Protein AF-A0A378BNF1-F1 (afdb_monomer)

Nearest PDB structures (foldseek):
  3f7w-assembly1_A  TM=7.654E-01  e=2.500E-01  Thermobifida fusca YX
  7p91-assembly1_a  TM=5.441E-01  e=1.252E-01  Thermotoga maritima MSB8
  7p5h-assembly1_A  TM=5.429E-01  e=1.944E-01  Thermotoga maritima M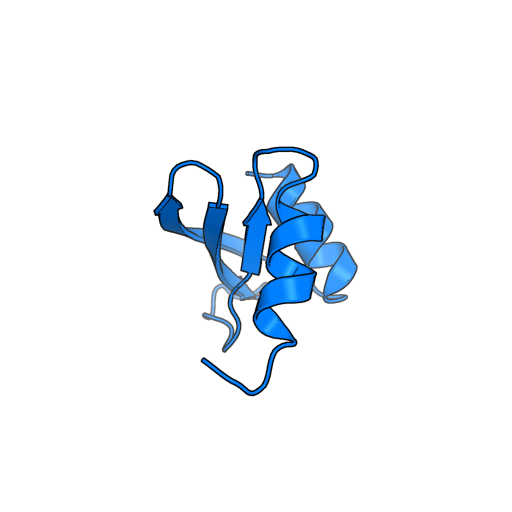SB8
  3to1-assembly1_A  TM=5.534E-01  e=8.791E-01  Saccharomyces cerevisiae S288C
  7t69-assembly1_A  TM=5.104E-01  e=2.726E+00  Fusarium oxysporum f. sp. lycopersici

Solvent-accessible surface area (backbone atoms only — not comparable to full-atom values): 4045 Å² total; per-residue (Å²): 110,68,64,60,46,50,54,50,18,62,74,72,74,48,59,53,61,47,72,42,81,75,45,80,52,100,49,37,37,33,27,45,38,17,36,69,88,62,49,78,49,102,54,72,49,76,48,62,80,42,89,68,50,59,65,56,50,63,56,56,82,68,57,99,80,128

Organism: Klebsiella pneumoniae subsp. ozaenae (NCBI:txid574)

Sequence (66 aa):
MEQLRTELSHLLGEKLSRVECVSEQAATALWFLYDAQGNPMPLLARSFTTPGVARQLAMEDLDPGA

Structure (mmCIF, N/CA/C/O backbone):
data_AF-A0A378BNF1-F1
#
_entry.id   AF-A0A378BNF1-F1
#
loop_
_atom_site.group_PDB
_atom_site.id
_atom_site.type_symbol
_atom_site.label_atom_id
_atom_site.label_alt_id
_atom_site.label_comp_id
_atom_site.label_asym_id
_atom_site.label_entity_id
_atom_site.label_seq_id
_atom_site.pdbx_PDB_ins_code
_atom_site.Cartn_x
_atom_site.Cartn_y
_atom_site.Cartn_z
_atom_site.occupancy
_atom_site.B_iso_or_equiv
_atom_site.auth_seq_id
_atom_site.auth_comp_id
_atom_site.auth_asym_id
_atom_site.auth_atom_id
_atom_site.pdbx_PDB_model_num
ATOM 1 N N . MET A 1 1 ? 1.706 8.572 -1.321 1.00 75.25 1 MET A N 1
ATOM 2 C CA . MET A 1 1 ? 1.159 7.552 -0.395 1.00 75.25 1 MET A CA 1
ATOM 3 C C . MET A 1 1 ? -0.359 7.561 -0.319 1.00 75.25 1 MET A C 1
ATOM 5 O O . MET A 1 1 ? -0.946 6.494 -0.417 1.00 75.25 1 MET A O 1
ATOM 9 N N . GLU A 1 2 ? -1.013 8.717 -0.146 1.00 85.62 2 GLU A N 1
ATOM 10 C CA . GLU A 1 2 ? -2.478 8.749 0.011 1.00 85.62 2 GLU A CA 1
ATOM 11 C C . GLU A 1 2 ? -3.235 8.188 -1.191 1.00 85.62 2 GLU A C 1
ATOM 13 O O . GLU A 1 2 ? -4.154 7.404 -0.992 1.00 85.62 2 GLU A O 1
ATOM 18 N N . GLN A 1 3 ? -2.807 8.504 -2.418 1.00 89.44 3 GLN A N 1
ATOM 19 C CA . GLN A 1 3 ? -3.437 7.954 -3.620 1.00 89.44 3 GLN A CA 1
ATOM 20 C C . GLN A 1 3 ? -3.384 6.420 -3.652 1.00 89.44 3 GLN 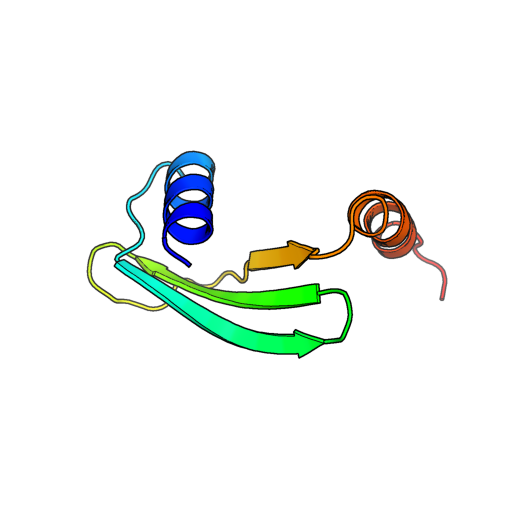A C 1
ATOM 22 O O . GLN A 1 3 ? -4.421 5.794 -3.825 1.00 89.44 3 GLN A O 1
ATOM 27 N N . LEU A 1 4 ? -2.216 5.815 -3.395 1.00 90.88 4 LEU A N 1
ATOM 28 C CA . LEU A 1 4 ? -2.063 4.356 -3.334 1.00 90.88 4 LEU A CA 1
ATOM 29 C C . LEU A 1 4 ? -3.002 3.735 -2.291 1.00 90.88 4 LEU A C 1
ATOM 31 O O . LEU A 1 4 ? -3.701 2.771 -2.581 1.00 90.88 4 LEU A O 1
ATOM 35 N N . ARG A 1 5 ? -3.057 4.308 -1.080 1.00 94.19 5 ARG A N 1
ATOM 36 C CA . ARG A 1 5 ? -3.966 3.838 -0.023 1.00 94.19 5 ARG A CA 1
ATOM 37 C C . ARG A 1 5 ? -5.428 3.929 -0.465 1.00 94.19 5 ARG A C 1
ATOM 39 O O . ARG A 1 5 ? -6.192 3.007 -0.192 1.00 94.19 5 ARG A O 1
ATOM 46 N N . THR A 1 6 ? -5.814 5.017 -1.127 1.00 94.44 6 THR A N 1
ATOM 47 C CA . THR A 1 6 ? -7.171 5.230 -1.644 1.00 94.44 6 THR A CA 1
ATOM 48 C C . THR A 1 6 ? -7.517 4.220 -2.734 1.00 94.44 6 THR A C 1
ATOM 50 O O . THR A 1 6 ? -8.537 3.548 -2.624 1.00 94.44 6 THR A O 1
ATOM 53 N N . GLU A 1 7 ? -6.661 4.045 -3.740 1.00 94.38 7 GLU A N 1
ATOM 54 C CA . GLU A 1 7 ? -6.874 3.082 -4.828 1.00 94.38 7 GLU A CA 1
ATOM 55 C C . GLU A 1 7 ? -6.955 1.643 -4.312 1.00 94.38 7 GLU A C 1
ATOM 57 O O . GLU A 1 7 ? -7.881 0.917 -4.669 1.00 94.38 7 GLU A O 1
ATOM 62 N N . LEU A 1 8 ? -6.056 1.247 -3.406 1.00 95.00 8 LEU A N 1
ATOM 63 C CA . LEU A 1 8 ? -6.104 -0.072 -2.774 1.00 95.00 8 LEU A CA 1
ATOM 64 C C . LEU A 1 8 ? -7.357 -0.246 -1.909 1.00 95.00 8 LEU A C 1
ATOM 66 O O . LEU A 1 8 ? -7.969 -1.307 -1.951 1.00 95.00 8 LEU A O 1
ATOM 70 N N . SER A 1 9 ? -7.786 0.793 -1.181 1.00 95.56 9 SER A N 1
ATOM 71 C CA . SER A 1 9 ? -9.048 0.741 -0.425 1.00 95.56 9 SER A CA 1
ATOM 72 C C . SER A 1 9 ? -10.247 0.522 -1.357 1.00 95.56 9 SER A C 1
ATOM 74 O O . SER A 1 9 ? -11.133 -0.276 -1.065 1.00 95.56 9 SER A O 1
ATOM 76 N N . HIS A 1 10 ? -10.267 1.193 -2.514 1.00 95.38 10 HIS A N 1
ATOM 77 C CA . HIS A 1 10 ? -11.307 0.989 -3.523 1.00 95.38 10 HIS A CA 1
ATOM 78 C C . HIS A 1 10 ? -11.267 -0.417 -4.132 1.00 95.38 10 HIS A C 1
ATOM 80 O O . HIS A 1 10 ? -12.321 -1.025 -4.296 1.00 95.38 10 HIS A O 1
ATOM 86 N N . LEU A 1 11 ? -10.076 -0.939 -4.440 1.00 94.44 11 LEU A N 1
ATOM 87 C CA . LEU A 1 11 ? -9.896 -2.270 -5.025 1.00 94.44 11 LEU A CA 1
ATOM 88 C C . LEU A 1 11 ? -10.322 -3.392 -4.069 1.00 94.44 11 LEU A C 1
ATOM 90 O O . LEU A 1 11 ? -10.936 -4.363 -4.501 1.00 94.44 11 LEU A O 1
ATOM 94 N N . LEU A 1 12 ? -9.994 -3.261 -2.782 1.00 93.69 12 LEU A N 1
ATOM 95 C CA . LEU A 1 12 ? -10.301 -4.264 -1.759 1.00 93.69 12 LEU A CA 1
ATOM 96 C C . LEU A 1 12 ? -11.753 -4.185 -1.263 1.00 93.69 12 LEU A C 1
ATOM 98 O O . LEU A 1 12 ? -12.253 -5.143 -0.682 1.00 93.69 12 LEU A O 1
ATOM 102 N N . GLY A 1 13 ? -12.439 -3.060 -1.484 1.00 94.94 13 GLY A N 1
ATOM 103 C CA . GLY A 1 13 ? -13.795 -2.835 -0.976 1.00 94.94 13 GLY A CA 1
ATOM 104 C C . GLY A 1 13 ? -13.852 -2.524 0.525 1.00 94.94 13 GLY A C 1
ATOM 105 O O . GLY A 1 13 ? -14.932 -2.537 1.113 1.00 94.94 13 GLY A O 1
ATOM 106 N N . GLU A 1 14 ? -12.713 -2.211 1.147 1.00 93.94 14 GLU A N 1
ATOM 107 C CA . GLU A 1 14 ? -12.602 -1.858 2.563 1.00 93.94 14 GLU A CA 1
ATOM 108 C C . GLU A 1 14 ? -11.637 -0.687 2.788 1.00 93.94 14 GLU A C 1
ATOM 110 O O . GLU A 1 14 ? -10.787 -0.371 1.957 1.00 93.94 14 GLU A O 1
ATOM 115 N N . LYS A 1 15 ? -11.767 -0.001 3.928 1.00 95.44 15 LYS A N 1
ATOM 116 C CA . LYS A 1 15 ? -10.916 1.148 4.253 1.00 95.44 15 LYS A CA 1
ATOM 117 C C . LYS A 1 15 ? -9.580 0.677 4.824 1.00 95.44 15 LYS A C 1
ATOM 119 O O . LYS A 1 15 ? -9.553 0.080 5.894 1.00 95.44 15 LYS A O 1
ATOM 124 N N . LEU A 1 16 ? -8.479 1.090 4.203 1.00 96.38 16 LEU A N 1
ATOM 125 C CA . LEU A 1 16 ? -7.143 0.914 4.770 1.00 96.38 16 LEU A CA 1
ATOM 126 C C . LEU A 1 16 ? -6.786 2.067 5.715 1.00 96.38 16 LEU A C 1
ATOM 128 O O . LEU A 1 16 ? -6.933 3.247 5.361 1.00 96.38 16 LEU A O 1
ATOM 132 N N . SER A 1 17 ? -6.275 1.743 6.904 1.00 95.94 17 SER A N 1
ATOM 133 C CA . SER A 1 17 ? -5.769 2.743 7.857 1.00 95.94 17 SER A CA 1
ATOM 134 C C . SER A 1 17 ? -4.362 3.213 7.493 1.00 95.94 17 SER A C 1
ATOM 136 O O . SER A 1 17 ? -4.083 4.412 7.525 1.00 95.94 17 SER A O 1
ATOM 138 N N . ARG A 1 18 ? -3.489 2.280 7.098 1.00 95.19 18 ARG A N 1
ATOM 139 C CA . ARG A 1 18 ? -2.081 2.529 6.780 1.00 95.19 18 ARG A CA 1
ATOM 140 C C . ARG A 1 18 ? -1.614 1.610 5.656 1.00 95.19 18 ARG A C 1
ATOM 142 O O . ARG A 1 18 ? -2.087 0.486 5.514 1.00 95.19 18 ARG A O 1
ATOM 149 N N . VAL A 1 19 ? -0.649 2.106 4.890 1.00 95.12 19 VAL A N 1
ATOM 150 C CA . VAL A 1 19 ? 0.203 1.305 4.010 1.00 95.12 19 VAL A CA 1
ATOM 151 C C . VAL A 1 19 ? 1.654 1.577 4.388 1.00 95.12 19 VAL A C 1
ATOM 153 O O . VAL A 1 19 ? 2.008 2.725 4.664 1.00 95.12 19 VAL A O 1
ATOM 156 N N . GLU A 1 20 ? 2.475 0.538 4.453 1.00 95.12 20 GLU A N 1
ATOM 157 C CA . GLU A 1 20 ? 3.876 0.630 4.870 1.00 95.12 20 GLU A CA 1
ATOM 158 C C . GLU A 1 20 ? 4.780 0.016 3.808 1.00 95.12 20 GLU A C 1
ATOM 160 O O . GLU A 1 20 ? 4.545 -1.113 3.385 1.00 95.12 20 GLU A O 1
ATOM 165 N N . CYS A 1 21 ? 5.793 0.762 3.360 1.00 93.31 21 CYS A N 1
ATOM 166 C CA . CYS A 1 21 ? 6.758 0.254 2.390 1.00 93.31 21 CYS A CA 1
ATOM 167 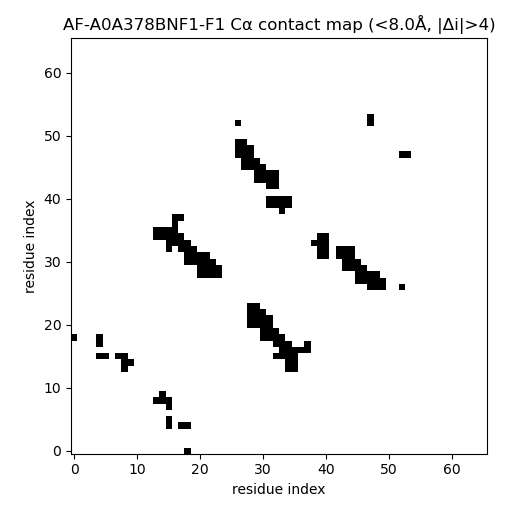C C . CYS A 1 21 ? 7.679 -0.753 3.079 1.00 93.31 21 CYS A C 1
ATOM 169 O O . CYS A 1 21 ? 8.355 -0.409 4.046 1.00 93.31 21 CYS A O 1
ATOM 171 N N . VAL A 1 22 ? 7.708 -1.979 2.568 1.00 92.88 22 VAL A N 1
ATOM 172 C CA . VAL A 1 22 ? 8.530 -3.073 3.105 1.00 92.88 22 VAL A CA 1
ATOM 173 C C . VAL A 1 22 ? 9.799 -3.270 2.281 1.00 92.88 22 VAL A C 1
ATOM 175 O O . VAL A 1 22 ? 10.825 -3.708 2.792 1.00 92.88 22 VAL A O 1
ATOM 178 N N . SER A 1 23 ? 9.729 -2.968 0.986 1.00 90.44 23 SER A N 1
ATOM 179 C CA . SER A 1 23 ? 10.859 -3.058 0.070 1.00 90.44 23 SER A CA 1
ATOM 180 C C . SER A 1 23 ? 10.663 -2.066 -1.059 1.00 90.44 23 SER A C 1
ATOM 182 O O . SER A 1 23 ? 9.601 -2.031 -1.678 1.00 90.44 23 SER A O 1
ATOM 184 N N . GLU A 1 24 ? 11.699 -1.291 -1.345 1.00 88.81 24 GLU A N 1
ATOM 185 C CA . GLU A 1 24 ? 11.749 -0.402 -2.495 1.00 88.81 24 GLU A CA 1
ATOM 186 C C . GLU A 1 24 ? 12.920 -0.820 -3.383 1.00 88.81 24 GLU A C 1
ATOM 188 O O . GLU A 1 24 ? 14.054 -0.971 -2.930 1.00 88.81 24 GLU A O 1
ATOM 193 N N . GLN A 1 25 ? 12.619 -1.064 -4.652 1.00 85.25 25 GLN A N 1
ATOM 194 C CA . GLN A 1 25 ? 13.568 -1.384 -5.710 1.00 85.25 25 GLN A CA 1
ATOM 195 C C . GLN A 1 25 ? 13.377 -0.377 -6.847 1.00 85.25 25 GLN A C 1
ATOM 197 O O . GLN A 1 25 ? 12.368 0.323 -6.904 1.00 85.25 25 GLN A O 1
ATOM 202 N N . ALA A 1 26 ? 14.322 -0.325 -7.788 1.00 80.75 26 ALA A N 1
ATOM 203 C CA . ALA A 1 26 ? 14.382 0.730 -8.804 1.00 80.75 26 ALA A CA 1
ATOM 204 C C . ALA A 1 26 ? 13.061 0.974 -9.571 1.00 80.75 26 ALA A C 1
ATOM 206 O O . ALA A 1 26 ? 12.748 2.119 -9.885 1.00 80.75 26 ALA A O 1
ATOM 207 N N . ALA A 1 27 ? 12.280 -0.078 -9.847 1.00 83.25 27 ALA A N 1
ATOM 208 C CA . ALA A 1 27 ? 11.017 0.020 -10.587 1.00 83.25 27 ALA A CA 1
ATOM 209 C C . ALA A 1 27 ? 9.782 -0.459 -9.802 1.00 83.25 27 ALA A C 1
ATOM 211 O O . ALA A 1 27 ? 8.662 -0.385 -10.316 1.00 83.25 27 ALA A O 1
ATOM 212 N N . THR A 1 28 ? 9.963 -0.971 -8.580 1.00 87.69 28 THR A N 1
ATOM 213 C CA . THR A 1 28 ? 8.889 -1.609 -7.808 1.00 87.69 28 THR A CA 1
ATOM 214 C C . THR A 1 28 ? 8.974 -1.276 -6.333 1.00 87.69 28 THR A C 1
ATOM 216 O O . THR A 1 28 ? 10.060 -1.299 -5.764 1.00 87.69 28 THR A O 1
ATOM 219 N N . ALA A 1 29 ? 7.825 -1.106 -5.691 1.00 91.25 29 ALA A N 1
ATOM 220 C CA . ALA A 1 29 ? 7.730 -1.061 -4.238 1.00 91.25 29 ALA A CA 1
ATOM 221 C C . ALA A 1 29 ? 6.730 -2.107 -3.738 1.00 91.25 29 ALA A C 1
ATOM 223 O O . ALA A 1 29 ? 5.715 -2.369 -4.389 1.00 91.25 29 ALA A O 1
ATOM 224 N N . LEU A 1 30 ? 7.038 -2.714 -2.597 1.00 94.06 30 LEU A N 1
ATOM 225 C CA . LEU A 1 30 ? 6.213 -3.701 -1.913 1.00 94.06 30 LEU A CA 1
ATOM 226 C C . LEU A 1 30 ? 5.662 -3.097 -0.623 1.00 94.06 30 LEU A C 1
ATOM 228 O O . LEU A 1 30 ? 6.392 -2.422 0.104 1.00 94.06 30 LEU A O 1
ATOM 232 N N . TRP A 1 31 ? 4.396 -3.372 -0.327 1.00 95.25 31 TRP A N 1
ATOM 233 C CA . TRP A 1 31 ? 3.650 -2.681 0.717 1.00 95.25 31 TRP A CA 1
ATOM 234 C C . TRP A 1 31 ? 2.889 -3.647 1.620 1.00 95.25 31 TRP A C 1
ATOM 236 O O . TRP A 1 31 ? 2.104 -4.458 1.125 1.00 95.25 31 TRP A O 1
ATOM 246 N N . PHE A 1 32 ? 3.048 -3.493 2.935 1.00 96.56 32 PHE A N 1
ATOM 247 C CA . PHE A 1 32 ? 2.113 -4.037 3.917 1.00 96.56 32 PHE A CA 1
ATOM 248 C C . PHE A 1 32 ? 0.878 -3.151 4.013 1.00 96.56 32 PHE A C 1
ATOM 250 O O . PHE A 1 32 ? 0.980 -1.920 3.994 1.00 96.56 32 PHE A O 1
ATOM 257 N N . LEU A 1 33 ? -0.285 -3.785 4.150 1.00 97.12 33 LEU A N 1
ATOM 258 C CA . LEU A 1 33 ? -1.565 -3.106 4.308 1.00 97.12 33 LEU A CA 1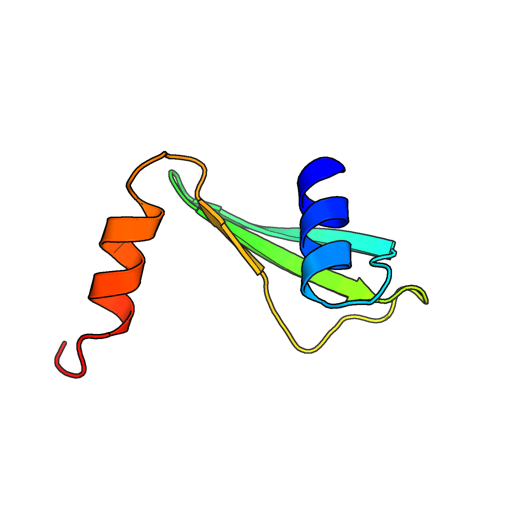
ATOM 259 C C . LEU A 1 33 ? -2.118 -3.348 5.709 1.00 97.12 33 LEU A C 1
ATOM 261 O O . LEU A 1 33 ? -1.986 -4.441 6.262 1.00 97.12 33 LEU A O 1
ATOM 265 N N . TYR A 1 34 ? -2.759 -2.320 6.253 1.00 97.06 34 TYR A N 1
ATOM 266 C CA . TYR A 1 34 ? -3.432 -2.382 7.540 1.00 97.06 34 TYR A CA 1
ATOM 267 C C . TYR A 1 34 ? -4.906 -2.043 7.367 1.00 97.06 34 TYR A C 1
ATOM 269 O O . TYR A 1 34 ? -5.244 -1.023 6.750 1.00 97.06 34 TYR A O 1
ATOM 277 N N . ASP A 1 35 ? -5.766 -2.879 7.942 1.00 95.75 35 ASP A N 1
ATOM 278 C CA . ASP A 1 35 ? -7.218 -2.713 7.905 1.00 95.75 35 ASP A CA 1
ATOM 279 C C . ASP A 1 35 ? -7.660 -1.417 8.612 1.00 95.75 35 ASP A C 1
ATOM 281 O O . ASP A 1 35 ? -6.855 -0.674 9.184 1.00 95.75 35 ASP A O 1
ATOM 285 N N . ALA A 1 36 ? -8.959 -1.125 8.608 1.00 95.38 36 ALA A N 1
ATOM 286 C CA . ALA A 1 36 ? -9.500 0.073 9.252 1.00 95.38 36 ALA A CA 1
ATOM 287 C C . ALA A 1 36 ? -9.223 0.157 10.768 1.00 95.38 36 ALA A C 1
ATOM 289 O O . ALA A 1 36 ? -9.246 1.258 11.319 1.00 95.38 36 ALA A O 1
ATOM 290 N N . GLN A 1 37 ? -8.989 -0.976 11.436 1.00 96.19 37 GLN A N 1
ATOM 291 C CA . GLN A 1 37 ? -8.676 -1.056 12.865 1.00 96.19 37 GLN A CA 1
ATOM 292 C C . GLN A 1 37 ? -7.167 -0.970 13.149 1.00 96.19 37 GLN A C 1
ATOM 294 O O . GLN A 1 37 ? -6.773 -0.8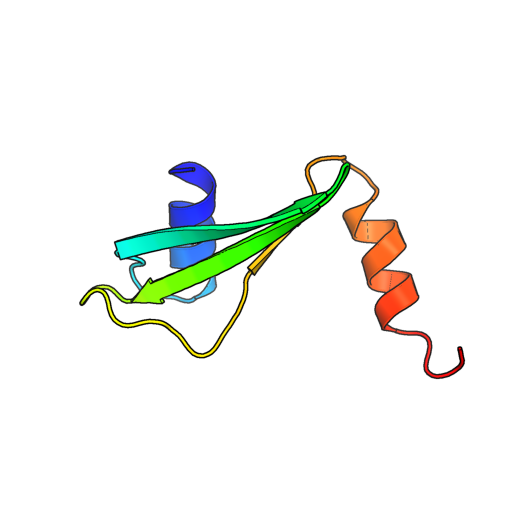08 14.302 1.00 96.19 37 GLN A O 1
ATOM 299 N N . GLY A 1 38 ? -6.327 -1.020 12.114 1.00 95.81 38 GLY A N 1
ATOM 300 C CA . GLY A 1 38 ? -4.873 -0.987 12.238 1.00 95.81 38 GLY A CA 1
ATOM 301 C C . GLY A 1 38 ? -4.230 -2.367 12.373 1.00 95.81 38 GLY A C 1
ATOM 302 O O . GLY A 1 38 ? -3.044 -2.430 12.696 1.00 95.81 38 GLY A O 1
ATOM 303 N N . ASN A 1 39 ? -4.960 -3.457 12.120 1.00 96.81 39 ASN A N 1
ATOM 304 C CA . ASN A 1 39 ? -4.378 -4.798 12.107 1.00 96.81 39 ASN A CA 1
ATOM 305 C C . ASN A 1 39 ? -3.698 -5.076 10.760 1.00 96.81 39 ASN A C 1
ATOM 307 O O . ASN A 1 39 ? -4.204 -4.642 9.721 1.00 96.81 39 ASN A O 1
ATOM 311 N N . PRO A 1 40 ? -2.568 -5.806 10.746 1.00 95.44 40 PRO A N 1
ATOM 312 C CA . PRO A 1 40 ? -1.923 -6.200 9.502 1.00 95.44 40 PRO A CA 1
ATOM 313 C C . PRO A 1 40 ? -2.803 -7.185 8.726 1.00 95.44 40 PRO A C 1
ATOM 315 O O . PRO A 1 40 ? -3.313 -8.155 9.289 1.00 95.44 40 PRO A O 1
ATOM 318 N N . MET A 1 41 ? -2.946 -6.960 7.423 1.00 96.12 41 MET A N 1
ATOM 319 C CA . MET A 1 41 ? -3.643 -7.885 6.531 1.00 96.12 41 MET A CA 1
ATOM 320 C C . MET A 1 41 ? -2.681 -8.973 6.027 1.00 96.12 41 MET A C 1
ATOM 322 O O . MET A 1 41 ? -1.505 -8.684 5.791 1.00 96.12 41 MET A O 1
ATOM 326 N N . PRO A 1 42 ? -3.148 -10.212 5.784 1.00 94.12 42 PRO A N 1
ATOM 327 C CA . PRO A 1 42 ? -2.323 -11.293 5.244 1.00 94.12 4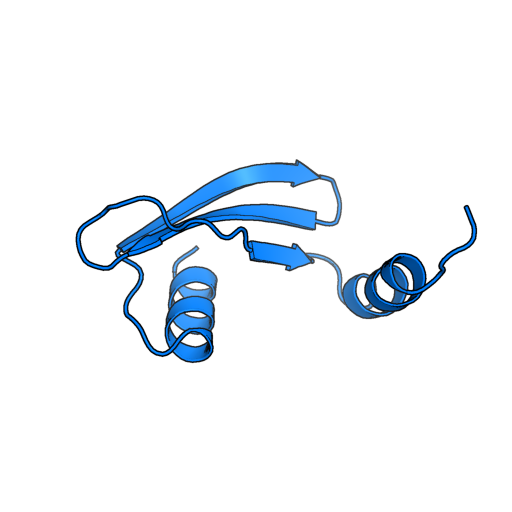2 PRO A CA 1
ATOM 328 C C . PRO A 1 42 ? -2.120 -11.154 3.722 1.00 94.12 42 PRO A C 1
ATOM 330 O O . PRO A 1 42 ? -2.248 -12.124 2.978 1.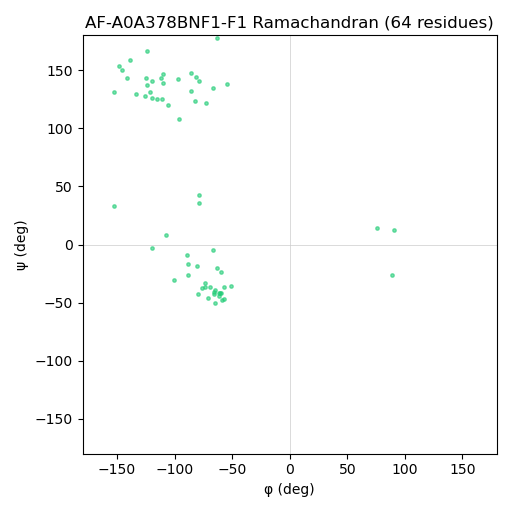00 94.12 42 PRO A O 1
ATOM 333 N N . LEU A 1 43 ? -1.858 -9.938 3.238 1.00 93.19 43 LEU A N 1
ATOM 334 C CA . LEU A 1 43 ? -1.652 -9.647 1.825 1.00 93.19 43 LEU A CA 1
ATOM 335 C C . LEU A 1 43 ? -0.673 -8.484 1.632 1.00 93.19 43 LEU A C 1
ATOM 337 O O . LEU A 1 43 ? -0.527 -7.615 2.493 1.00 93.19 43 LEU A O 1
ATOM 341 N N . LEU A 1 44 ? -0.001 -8.485 0.484 1.00 93.50 44 LEU A N 1
ATOM 342 C CA . LEU A 1 44 ? 0.974 -7.475 0.090 1.00 93.50 44 LEU A CA 1
ATOM 343 C C . LEU A 1 44 ? 0.506 -6.800 -1.194 1.00 93.50 44 LEU A C 1
ATOM 345 O O . LEU A 1 44 ? 0.026 -7.471 -2.107 1.00 93.50 44 LEU A O 1
ATOM 349 N N . ALA A 1 45 ? 0.697 -5.488 -1.292 1.00 93.88 45 ALA A N 1
ATOM 350 C CA . ALA A 1 45 ? 0.566 -4.792 -2.566 1.00 93.88 45 ALA A CA 1
ATOM 351 C C . ALA A 1 45 ? 1.948 -4.608 -3.198 1.00 93.88 45 ALA A C 1
ATOM 353 O O . ALA A 1 45 ? 2.925 -4.321 -2.508 1.00 93.88 45 ALA A O 1
ATOM 354 N N . ARG A 1 46 ? 2.029 -4.735 -4.522 1.00 91.88 46 ARG A N 1
ATOM 355 C CA . ARG A 1 46 ? 3.203 -4.354 -5.313 1.00 91.88 46 ARG A CA 1
ATOM 356 C C . ARG A 1 46 ? 2.797 -3.212 -6.237 1.00 91.88 46 ARG A C 1
ATOM 358 O O . ARG A 1 46 ? 1.834 -3.349 -6.985 1.00 91.88 46 ARG A O 1
ATOM 365 N N . SER A 1 47 ? 3.515 -2.096 -6.191 1.00 88.56 47 SER A N 1
ATOM 366 C CA . SER A 1 47 ? 3.331 -0.979 -7.122 1.00 88.56 47 SER A CA 1
ATOM 367 C C . SER A 1 47 ? 4.519 -0.879 -8.069 1.00 88.56 47 SER A C 1
ATOM 369 O O . SER A 1 47 ? 5.654 -1.128 -7.665 1.00 88.56 47 SER A O 1
ATOM 371 N N . PHE A 1 48 ? 4.268 -0.454 -9.304 1.00 86.06 48 PHE A N 1
ATOM 372 C CA . PHE A 1 48 ? 5.296 -0.221 -10.315 1.00 86.06 48 PHE A CA 1
ATOM 373 C C . PHE A 1 48 ? 5.405 1.278 -10.571 1.00 86.06 48 PHE A C 1
ATOM 375 O O . PHE A 1 48 ? 4.406 1.931 -10.863 1.00 86.06 48 PHE A O 1
ATOM 382 N N . THR A 1 49 ? 6.605 1.834 -10.436 1.00 74.88 49 THR A N 1
ATOM 383 C CA . THR A 1 49 ? 6.849 3.278 -10.599 1.00 74.88 49 THR A CA 1
ATOM 384 C C . THR A 1 49 ? 7.157 3.654 -12.047 1.00 74.88 49 THR A C 1
ATOM 386 O O . THR A 1 49 ? 7.053 4.820 -12.420 1.00 74.88 49 THR A O 1
ATOM 389 N N . THR A 1 50 ? 7.500 2.672 -12.885 1.00 74.19 50 THR A N 1
ATOM 390 C CA . THR A 1 50 ? 7.803 2.867 -14.306 1.00 74.19 50 THR A CA 1
ATOM 391 C C . THR A 1 50 ? 6.655 2.351 -15.186 1.00 74.19 50 THR A C 1
ATOM 393 O O . THR A 1 50 ? 6.344 1.154 -15.151 1.00 74.19 50 THR A O 1
ATOM 396 N N . PRO A 1 51 ? 6.029 3.212 -16.012 1.00 66.44 51 PRO A N 1
ATOM 397 C CA . PRO A 1 51 ? 5.049 2.782 -17.006 1.00 66.44 51 PRO A CA 1
ATOM 398 C C . PRO A 1 51 ? 5.624 1.695 -17.928 1.00 66.44 51 PRO A C 1
ATOM 400 O O . PRO A 1 51 ? 6.769 1.781 -18.358 1.00 66.44 51 PRO A O 1
ATOM 403 N N . GLY A 1 52 ? 4.837 0.662 -18.236 1.00 66.75 52 GLY A N 1
ATOM 404 C CA . GLY A 1 52 ? 5.251 -0.451 -19.106 1.00 66.75 52 GLY A CA 1
ATOM 405 C C . GLY A 1 52 ? 5.942 -1.619 -18.390 1.00 66.75 52 GLY A C 1
ATOM 406 O O . GLY A 1 52 ? 5.778 -2.756 -18.824 1.00 66.75 52 GLY A O 1
ATOM 407 N N . VAL A 1 53 ? 6.592 -1.391 -17.243 1.00 63.22 53 VAL A N 1
ATOM 408 C CA . VAL A 1 53 ? 7.255 -2.459 -16.465 1.00 63.22 53 VAL A CA 1
ATOM 409 C C . VAL A 1 53 ? 6.241 -3.418 -15.832 1.00 63.22 53 VAL A C 1
ATOM 411 O O . VAL A 1 53 ? 6.452 -4.627 -15.852 1.00 63.22 53 VAL A O 1
ATOM 414 N N . ALA A 1 54 ? 5.090 -2.910 -15.375 1.00 60.62 54 ALA A N 1
ATOM 415 C CA . ALA A 1 54 ? 3.990 -3.748 -14.882 1.00 60.62 54 ALA A CA 1
ATOM 416 C C . ALA A 1 54 ? 3.509 -4.765 -15.932 1.00 60.62 54 ALA A C 1
ATOM 418 O O . ALA A 1 54 ? 3.178 -5.897 -15.597 1.00 60.62 54 ALA A O 1
ATOM 419 N N . ARG A 1 55 ? 3.495 -4.369 -17.214 1.00 60.03 55 ARG A N 1
ATOM 420 C CA . ARG A 1 55 ? 3.093 -5.249 -18.317 1.00 60.03 55 ARG A CA 1
ATOM 421 C C . ARG A 1 55 ? 4.155 -6.302 -18.619 1.00 60.03 55 ARG A C 1
ATOM 423 O O . ARG A 1 55 ? 3.792 -7.415 -18.962 1.00 60.03 55 ARG A O 1
ATOM 430 N N . GLN A 1 56 ? 5.431 -5.949 -18.504 1.00 60.97 56 GLN A N 1
ATOM 431 C CA . GLN A 1 56 ? 6.531 -6.872 -18.762 1.00 60.97 56 GLN A CA 1
ATOM 432 C C . GLN A 1 56 ? 6.639 -7.934 -17.657 1.00 60.97 56 GLN A C 1
ATOM 434 O O . GLN A 1 56 ? 6.649 -9.122 -17.955 1.00 60.97 56 GLN A O 1
ATOM 439 N N . LEU A 1 57 ? 6.573 -7.519 -16.388 1.00 59.12 57 LEU A N 1
ATOM 440 C CA . LEU A 1 57 ? 6.698 -8.427 -15.244 1.00 59.12 57 LEU A CA 1
ATOM 441 C C . LEU A 1 57 ? 5.460 -9.308 -15.017 1.00 59.12 57 LEU A C 1
ATOM 443 O O . LEU A 1 57 ? 5.607 -10.465 -14.642 1.00 59.12 57 LEU A O 1
ATOM 447 N N . ALA A 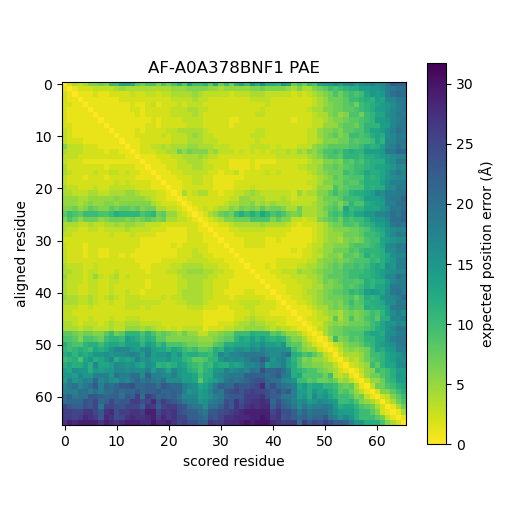1 58 ? 4.246 -8.822 -15.313 1.00 58.09 58 ALA A N 1
ATOM 448 C CA . ALA A 1 58 ? 3.039 -9.656 -15.244 1.00 58.09 58 ALA A CA 1
ATOM 449 C C . ALA A 1 58 ? 3.056 -10.837 -16.235 1.00 58.09 58 ALA A C 1
ATOM 451 O O . ALA A 1 58 ? 2.300 -11.789 -16.060 1.00 58.09 58 ALA A O 1
ATOM 452 N N . MET A 1 59 ? 3.884 -10.768 -17.283 1.00 52.66 59 MET A N 1
ATOM 453 C CA . MET A 1 59 ? 4.072 -11.864 -18.236 1.00 52.66 59 MET A CA 1
ATOM 454 C C . MET A 1 59 ? 5.173 -12.839 -17.784 1.00 52.66 59 MET A C 1
ATOM 456 O O . MET A 1 59 ? 5.088 -14.011 -18.127 1.00 52.66 59 MET A O 1
ATOM 460 N N . GLU A 1 60 ? 6.146 -12.391 -16.981 1.00 51.44 60 GLU A N 1
ATOM 461 C CA . GLU A 1 60 ? 7.195 -13.239 -16.384 1.00 51.44 60 GLU A CA 1
ATOM 462 C C . GLU A 1 60 ? 6.686 -14.075 -15.196 1.00 51.44 60 GLU A C 1
ATOM 464 O O . GLU A 1 60 ? 7.027 -15.248 -15.096 1.00 51.44 60 GLU A O 1
ATOM 469 N N . ASP A 1 61 ? 5.801 -13.536 -14.346 1.00 51.88 61 ASP A N 1
ATOM 470 C CA . ASP A 1 61 ? 5.170 -14.292 -13.239 1.00 51.88 61 ASP A CA 1
ATOM 471 C C . ASP A 1 61 ? 4.217 -15.418 -13.731 1.00 51.88 61 ASP A C 1
ATOM 473 O O . ASP A 1 61 ? 3.683 -16.186 -12.929 1.00 51.88 61 ASP A O 1
ATOM 477 N N . LEU A 1 62 ? 3.988 -15.528 -15.047 1.00 51.22 62 LEU A N 1
ATOM 478 C CA . LEU A 1 62 ? 3.137 -16.538 -15.687 1.00 51.22 62 LEU A CA 1
ATOM 479 C C . LEU A 1 62 ? 3.922 -17.621 -16.447 1.00 51.22 62 LEU A C 1
ATOM 481 O O . LEU A 1 62 ? 3.295 -18.437 -17.125 1.00 51.22 62 LEU A O 1
ATOM 485 N N . ASP A 1 63 ? 5.253 -17.653 -16.332 1.00 45.22 63 ASP A N 1
ATOM 486 C CA . ASP A 1 63 ? 6.084 -18.692 -16.945 1.00 45.22 63 ASP A CA 1
ATOM 487 C C . ASP A 1 63 ? 6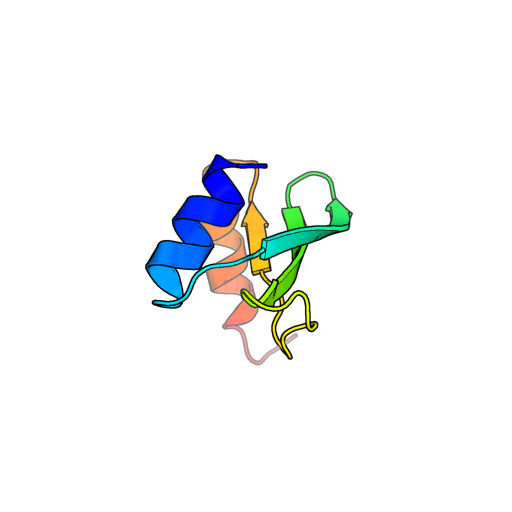.395 -19.819 -15.931 1.00 45.22 63 ASP A C 1
ATOM 489 O O . ASP A 1 63 ? 7.165 -19.615 -14.989 1.00 45.22 63 ASP A O 1
ATOM 493 N N . PRO A 1 64 ? 5.805 -21.025 -16.056 1.00 48.66 64 PRO A N 1
ATOM 494 C CA . PRO A 1 64 ? 6.033 -22.139 -15.133 1.00 48.66 64 PRO A CA 1
ATOM 495 C C . PRO A 1 64 ? 7.368 -22.877 -15.388 1.00 48.66 64 PRO A C 1
ATOM 497 O O . PRO A 1 64 ? 7.419 -24.103 -15.260 1.00 48.66 64 PRO A O 1
ATOM 500 N N . GLY A 1 65 ? 8.438 -22.178 -15.784 1.00 60.78 65 GLY A N 1
ATOM 501 C CA . GLY A 1 65 ? 9.609 -22.822 -16.392 1.00 60.78 65 GLY A CA 1
ATOM 502 C C . GLY A 1 65 ? 10.974 -22.145 -16.242 1.00 60.78 65 GLY A C 1
ATOM 503 O O . GLY A 1 65 ? 11.783 -22.290 -17.159 1.00 60.78 65 GLY A O 1
ATOM 504 N N . ALA A 1 66 ? 11.262 -21.462 -15.128 1.00 46.16 66 ALA A N 1
ATOM 505 C CA . ALA A 1 66 ? 12.621 -21.011 -14.780 1.00 46.16 66 ALA A CA 1
ATOM 506 C C . ALA A 1 66 ? 13.161 -21.710 -13.524 1.00 46.16 66 ALA A C 1
ATOM 508 O O . ALA A 1 66 ? 12.400 -21.820 -12.534 1.00 46.16 66 ALA A O 1
#

pLDDT: mean 83.32, std 16.32, range [45.22, 97.12]

Secondary structure (DSSP, 8-state):
-HHHHHHHHHHHTS--SEEEEEEEETTEEEEEEE-TTSPEEEEEEEEESSTTHHHHHHHHTT-S--

Radius of gyration: 13.33 Å; Cα contacts (8 Å, |Δi|>4): 84; chains: 1; bounding box: 28×32×32 Å

Foldseek 3Di:
DVVVQVVVCVVVVFHWPDWDFPDDDPFKTKIWTAGPVRHTDPDIDMDGPDPPVVVVVVVVVPDPDD

Mean predicted aligned error: 7.64 Å